Protein AF-R9KGN7-F1 (afdb_monomer_lite)

pLDDT: mean 87.22, std 10.75, range [56.34, 97.44]

Structure (mmCIF, N/CA/C/O backbone):
data_AF-R9KGN7-F1
#
_entry.id   AF-R9KGN7-F1
#
loop_
_atom_site.group_PDB
_atom_site.id
_atom_site.type_symbol
_atom_site.label_atom_id
_atom_site.label_alt_id
_atom_site.label_comp_id
_atom_site.label_asym_id
_atom_site.label_entity_id
_atom_site.label_seq_id
_atom_site.pdbx_PDB_ins_code
_atom_site.Cartn_x
_atom_site.Cartn_y
_atom_site.Cartn_z
_atom_site.occupancy
_atom_site.B_iso_or_equiv
_atom_site.auth_seq_id
_atom_site.auth_comp_id
_atom_site.auth_asym_id
_atom_site.auth_atom_id
_atom_site.pdbx_PDB_model_num
ATOM 1 N N . MET A 1 1 ? -4.116 -6.554 -18.433 1.00 79.12 1 MET A N 1
ATOM 2 C CA . MET A 1 1 ? -2.669 -6.712 -18.689 1.00 79.12 1 MET A CA 1
ATOM 3 C C . MET A 1 1 ? -1.781 -6.229 -17.535 1.00 79.12 1 MET A C 1
ATOM 5 O O . MET A 1 1 ? -1.274 -7.084 -16.830 1.00 79.12 1 MET A O 1
ATOM 9 N N . ILE A 1 2 ? -1.599 -4.922 -17.259 1.00 81.12 2 ILE A N 1
ATOM 10 C CA . ILE A 1 2 ? -0.688 -4.479 -16.163 1.00 81.12 2 ILE A CA 1
ATOM 11 C C . ILE A 1 2 ? -1.207 -4.886 -14.772 1.00 81.12 2 ILE A C 1
ATOM 13 O O . ILE A 1 2 ? -0.451 -5.404 -13.959 1.00 81.12 2 ILE A O 1
ATOM 17 N N . ARG A 1 3 ? -2.517 -4.755 -14.535 1.00 77.38 3 ARG A N 1
ATOM 18 C CA . ARG A 1 3 ? -3.172 -5.243 -13.311 1.00 77.38 3 ARG A CA 1
ATOM 19 C C . ARG A 1 3 ? -3.007 -6.751 -13.087 1.00 77.38 3 ARG A C 1
ATOM 21 O O . ARG A 1 3 ? -2.822 -7.197 -11.963 1.00 77.38 3 ARG A O 1
ATOM 28 N N . GLU A 1 4 ? -3.051 -7.545 -14.154 1.00 84.44 4 GLU A N 1
ATOM 29 C CA . GLU A 1 4 ? -2.847 -9.000 -14.070 1.00 84.44 4 GLU A CA 1
ATOM 30 C C . GLU A 1 4 ? -1.389 -9.332 -13.740 1.00 84.44 4 GLU A C 1
ATOM 32 O O . GLU A 1 4 ? -1.142 -10.223 -12.936 1.00 84.44 4 GLU A O 1
ATOM 37 N N . LEU A 1 5 ? -0.428 -8.578 -14.289 1.00 81.69 5 LEU A N 1
ATOM 38 C CA . LEU A 1 5 ? 0.985 -8.693 -13.916 1.00 81.69 5 LEU A CA 1
ATOM 39 C C . LEU A 1 5 ? 1.205 -8.363 -12.437 1.00 81.69 5 LEU A C 1
ATOM 41 O O . LEU A 1 5 ? 1.912 -9.104 -11.761 1.00 81.69 5 LEU A O 1
ATOM 45 N N . TYR A 1 6 ? 0.571 -7.302 -11.929 1.00 80.31 6 TYR A N 1
ATOM 46 C CA . TYR A 1 6 ? 0.609 -6.960 -10.506 1.00 80.31 6 TYR A CA 1
ATOM 47 C C . TYR A 1 6 ? 0.048 -8.094 -9.640 1.00 80.31 6 TYR A C 1
ATOM 49 O O . TYR A 1 6 ? 0.727 -8.565 -8.733 1.00 80.31 6 TYR A O 1
ATOM 57 N N . ASN A 1 7 ? -1.147 -8.597 -9.964 1.00 80.31 7 ASN A N 1
ATOM 58 C CA . ASN A 1 7 ? -1.774 -9.690 -9.218 1.00 80.31 7 ASN A CA 1
ATOM 59 C C . ASN A 1 7 ? -0.915 -10.962 -9.223 1.00 80.31 7 ASN A C 1
ATOM 61 O O . ASN A 1 7 ? -0.739 -11.584 -8.178 1.00 80.31 7 ASN A O 1
ATOM 65 N N . ASN A 1 8 ? -0.346 -11.326 -10.374 1.00 83.38 8 ASN A N 1
ATOM 66 C CA . ASN A 1 8 ? 0.542 -12.482 -10.489 1.00 83.38 8 ASN A CA 1
ATOM 67 C C . ASN A 1 8 ? 1.822 -12.293 -9.665 1.00 83.38 8 ASN A C 1
ATOM 69 O O . ASN A 1 8 ? 2.281 -13.233 -9.024 1.00 83.38 8 ASN A O 1
ATOM 73 N N . LEU A 1 9 ? 2.386 -11.082 -9.650 1.00 80.00 9 LEU A N 1
ATOM 74 C CA . LEU A 1 9 ? 3.576 -10.756 -8.867 1.00 80.00 9 LEU A CA 1
ATOM 75 C C . LEU A 1 9 ? 3.295 -10.816 -7.360 1.00 80.00 9 LEU A C 1
ATOM 77 O O . LEU A 1 9 ? 4.078 -11.408 -6.625 1.00 80.00 9 LEU A O 1
ATOM 81 N N . VAL A 1 10 ? 2.158 -10.282 -6.908 1.00 76.50 10 VAL A N 1
ATOM 82 C CA . VAL A 1 10 ? 1.718 -10.375 -5.506 1.00 76.50 10 VAL A CA 1
ATOM 83 C C . VAL A 1 10 ? 1.489 -11.831 -5.091 1.00 76.50 10 VAL A C 1
ATOM 85 O O . VAL A 1 10 ? 1.890 -12.214 -3.999 1.00 76.50 10 VAL A O 1
ATOM 88 N N . GLN A 1 11 ? 0.888 -12.655 -5.955 1.00 77.56 11 GLN A N 1
ATOM 89 C CA . GLN A 1 11 ? 0.661 -14.081 -5.683 1.00 77.56 11 GLN A CA 1
ATOM 90 C C . GLN A 1 11 ? 1.948 -14.916 -5.693 1.00 77.56 11 GLN A C 1
ATOM 92 O O . GLN A 1 11 ? 2.029 -15.905 -4.972 1.00 77.56 11 GLN A O 1
ATOM 97 N N . ALA A 1 12 ? 2.938 -14.542 -6.508 1.00 76.31 12 ALA A N 1
ATOM 98 C CA . ALA A 1 12 ? 4.225 -15.232 -6.600 1.00 76.31 12 ALA A CA 1
ATOM 99 C C . ALA A 1 12 ? 5.219 -14.812 -5.503 1.00 76.31 12 ALA A C 1
ATOM 101 O O . ALA A 1 12 ? 6.211 -15.500 -5.265 1.00 76.31 12 ALA A O 1
ATOM 102 N N . MET A 1 13 ? 4.989 -13.674 -4.847 1.00 72.00 13 MET A N 1
ATOM 103 C CA . MET A 1 13 ? 5.802 -13.223 -3.727 1.00 72.00 13 MET A CA 1
ATOM 104 C C . MET A 1 13 ? 5.345 -13.890 -2.423 1.00 72.00 13 MET A C 1
ATOM 106 O O . MET A 1 13 ? 4.394 -13.446 -1.788 1.00 72.00 13 MET A O 1
ATOM 110 N N . ASP A 1 14 ? 6.093 -14.896 -1.964 1.00 57.38 14 ASP A N 1
ATOM 111 C CA . ASP A 1 14 ? 5.835 -15.621 -0.703 1.00 57.38 14 ASP A CA 1
ATOM 112 C C . ASP A 1 14 ? 5.922 -14.753 0.574 1.00 57.38 14 ASP A C 1
ATOM 114 O O . ASP A 1 14 ? 5.576 -15.201 1.669 1.00 57.38 14 ASP A O 1
ATOM 118 N N . ALA A 1 15 ? 6.383 -13.502 0.477 1.00 56.34 15 ALA A N 1
ATOM 119 C CA . ALA A 1 15 ? 6.475 -12.595 1.614 1.00 56.34 15 ALA A CA 1
ATOM 120 C C . ALA A 1 15 ? 6.090 -11.159 1.234 1.00 56.34 15 ALA A C 1
ATOM 122 O O . ALA A 1 15 ? 6.483 -10.681 0.165 1.00 56.34 15 ALA A O 1
ATOM 123 N N . PRO A 1 16 ? 5.418 -10.415 2.140 1.00 58.03 16 PRO A N 1
ATOM 124 C CA . PRO A 1 16 ? 5.237 -8.985 1.954 1.00 58.03 16 PRO A CA 1
ATOM 125 C C . PRO A 1 16 ? 6.619 -8.341 1.863 1.00 58.03 16 PRO A C 1
ATOM 127 O O . PRO A 1 16 ? 7.443 -8.488 2.777 1.00 58.03 16 PRO A O 1
ATOM 130 N N . ASN A 1 17 ? 6.872 -7.667 0.737 1.00 65.88 17 ASN A N 1
ATOM 131 C CA . ASN A 1 17 ? 8.096 -6.908 0.513 1.00 65.88 17 ASN A CA 1
ATOM 132 C C . ASN A 1 17 ? 8.287 -5.876 1.649 1.00 65.88 17 ASN A C 1
ATOM 134 O O . ASN A 1 17 ? 7.347 -5.514 2.364 1.00 65.88 17 ASN A O 1
ATOM 138 N N . ALA A 1 18 ? 9.520 -5.408 1.855 1.00 64.12 18 ALA A N 1
ATOM 139 C CA . ALA A 1 18 ? 9.830 -4.473 2.941 1.00 64.12 18 ALA A CA 1
ATOM 140 C C . ALA A 1 18 ? 8.972 -3.187 2.896 1.00 64.12 18 ALA A C 1
ATOM 142 O O . ALA A 1 18 ? 8.659 -2.626 3.945 1.00 64.12 18 ALA A O 1
ATOM 143 N N . GLY A 1 19 ? 8.536 -2.763 1.701 1.00 66.44 19 GLY A N 1
ATOM 144 C CA . GLY A 1 19 ? 7.625 -1.630 1.514 1.00 66.44 19 GLY A CA 1
ATOM 145 C C . GLY A 1 19 ? 6.223 -1.881 2.077 1.00 66.44 19 GLY A C 1
ATOM 146 O O . GLY A 1 19 ? 5.705 -1.053 2.821 1.00 66.44 19 GLY A O 1
ATOM 147 N N . SER A 1 20 ? 5.648 -3.054 1.811 1.00 74.06 20 SER A N 1
ATOM 148 C CA . SER A 1 20 ? 4.328 -3.473 2.292 1.00 74.06 20 SER A CA 1
ATOM 149 C C . SER A 1 20 ? 4.292 -3.600 3.820 1.00 74.06 20 SER A C 1
ATOM 151 O O . SER A 1 20 ? 3.320 -3.196 4.459 1.00 74.06 20 SER A O 1
ATOM 153 N N . ARG A 1 21 ? 5.388 -4.068 4.442 1.00 80.38 21 ARG A N 1
ATOM 154 C CA . ARG A 1 21 ? 5.508 -4.092 5.914 1.00 80.38 21 ARG A CA 1
ATOM 155 C C . ARG A 1 21 ? 5.527 -2.693 6.516 1.00 80.38 21 ARG A C 1
ATOM 157 O O . ARG A 1 21 ? 4.753 -2.430 7.429 1.00 80.38 21 ARG A O 1
ATOM 164 N N . LYS A 1 22 ? 6.354 -1.797 5.975 1.00 86.44 22 LYS A N 1
ATOM 165 C CA . LYS A 1 22 ? 6.449 -0.418 6.463 1.00 86.44 22 LYS A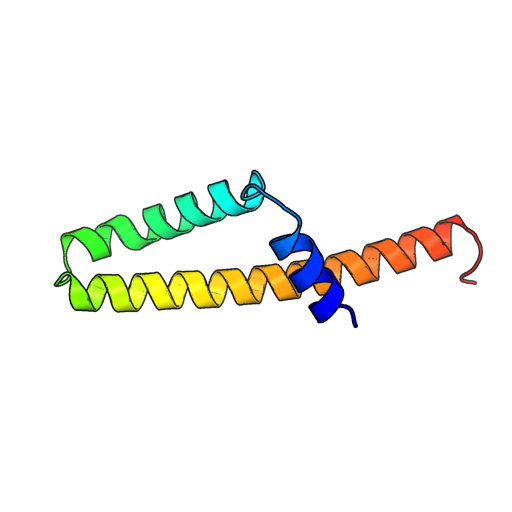 CA 1
ATOM 166 C C . L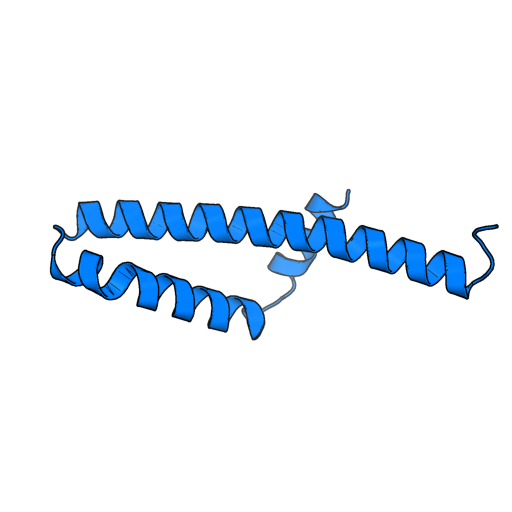YS A 1 22 ? 5.120 0.328 6.310 1.00 86.44 22 LYS A C 1
ATOM 168 O O . LYS A 1 22 ? 4.669 0.968 7.250 1.00 86.44 22 LYS A O 1
ATOM 173 N N . MET A 1 23 ? 4.451 0.177 5.166 1.00 87.94 23 MET A N 1
ATOM 174 C CA . MET A 1 23 ? 3.124 0.759 4.939 1.00 87.94 23 MET A CA 1
ATOM 175 C C . MET A 1 23 ? 2.099 0.239 5.953 1.00 87.94 23 MET A C 1
ATOM 177 O O . MET A 1 23 ? 1.310 1.008 6.494 1.00 87.94 23 MET A O 1
ATOM 181 N N . LYS A 1 24 ? 2.129 -1.064 6.256 1.00 89.38 24 LYS A N 1
ATOM 182 C CA . LYS A 1 24 ? 1.257 -1.654 7.275 1.00 89.38 24 LYS A CA 1
ATOM 183 C C . LYS A 1 24 ? 1.513 -1.070 8.664 1.00 89.38 24 LYS A C 1
ATOM 185 O O . LYS A 1 24 ? 0.554 -0.773 9.368 1.00 89.38 24 LYS A O 1
ATOM 190 N N . GLU A 1 25 ? 2.773 -0.909 9.050 1.00 92.62 25 GLU A N 1
ATOM 191 C CA . GLU A 1 25 ? 3.151 -0.285 10.322 1.00 92.62 25 GLU A CA 1
ATOM 192 C C . GLU A 1 25 ? 2.671 1.169 10.396 1.00 92.62 25 GLU A C 1
ATOM 194 O O . GLU A 1 25 ? 2.056 1.550 11.387 1.00 92.62 25 GLU A O 1
ATOM 199 N N . GLU A 1 26 ? 2.858 1.954 9.333 1.00 94.06 26 GLU A N 1
ATOM 200 C CA . GLU A 1 26 ? 2.385 3.343 9.260 1.00 94.06 26 GLU A CA 1
ATOM 201 C C . GLU A 1 26 ? 0.856 3.444 9.380 1.00 94.06 26 GLU A C 1
ATOM 203 O O . GLU A 1 26 ? 0.357 4.276 10.135 1.00 94.06 26 GLU A O 1
ATOM 208 N N . ILE A 1 27 ? 0.099 2.565 8.711 1.00 94.56 27 ILE A N 1
ATOM 209 C CA . ILE A 1 27 ? -1.370 2.524 8.826 1.00 94.56 27 ILE A CA 1
ATOM 210 C C . ILE A 1 27 ? -1.803 2.193 10.256 1.00 94.56 27 ILE A C 1
ATOM 212 O O . ILE A 1 27 ? -2.730 2.813 10.772 1.00 94.56 27 ILE A O 1
ATOM 216 N N . LEU A 1 28 ? -1.15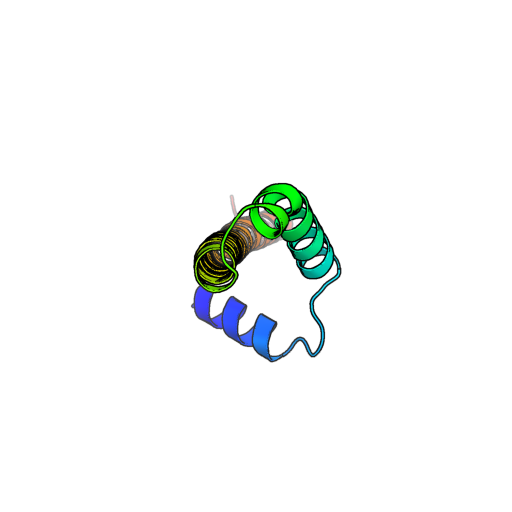2 1.227 10.906 1.00 95.25 28 LEU A N 1
ATOM 217 C CA . LEU A 1 28 ? -1.489 0.860 12.283 1.00 95.25 28 LEU A CA 1
ATOM 218 C C . LEU A 1 28 ? -1.138 1.979 13.270 1.00 95.25 28 LEU A C 1
ATOM 220 O O . LEU A 1 28 ? -1.938 2.257 14.157 1.00 95.25 28 LEU A O 1
ATOM 224 N N . LEU A 1 29 ? -0.006 2.663 13.079 1.00 96.38 29 LEU A N 1
ATOM 225 C CA . LEU A 1 29 ? 0.369 3.838 13.871 1.00 96.38 29 LEU A CA 1
ATOM 226 C C . LEU A 1 29 ? -0.649 4.975 13.718 1.00 96.38 29 LEU A C 1
ATOM 228 O O . LEU A 1 29 ? -1.043 5.584 14.707 1.00 96.38 29 LEU A O 1
ATOM 232 N N . LEU A 1 30 ? -1.126 5.234 12.496 1.00 95.75 30 LEU A N 1
ATOM 233 C CA . LEU A 1 30 ? -2.155 6.248 12.239 1.00 95.75 30 LEU A CA 1
ATOM 234 C C . LEU A 1 30 ? -3.498 5.930 12.909 1.00 95.75 30 LEU A C 1
ATOM 236 O O . LEU A 1 30 ? -4.272 6.843 13.186 1.00 95.75 30 LEU A O 1
ATOM 240 N N . LEU A 1 31 ? -3.784 4.651 13.158 1.00 95.88 31 LEU A N 1
ATOM 241 C CA . LEU A 1 31 ? -5.039 4.189 13.747 1.00 95.88 31 LEU A CA 1
ATOM 242 C C . LEU A 1 31 ? -4.925 3.857 15.244 1.00 95.88 31 LEU A C 1
ATOM 244 O O . LEU A 1 31 ? -5.904 3.394 15.827 1.00 95.88 31 LEU A O 1
ATOM 248 N N . GLU A 1 32 ? -3.772 4.094 15.879 1.00 96.50 32 GLU A N 1
ATOM 249 C CA . GLU A 1 32 ? -3.515 3.709 17.275 1.00 96.50 32 GLU A CA 1
ATOM 250 C C . GLU A 1 32 ? -4.480 4.392 18.263 1.00 96.50 32 GLU A C 1
ATOM 252 O O . GLU A 1 32 ? -4.956 3.769 19.215 1.00 96.50 32 GLU A O 1
ATOM 257 N N . GLU A 1 33 ? -4.808 5.671 18.047 1.00 95.12 33 GLU A N 1
ATOM 258 C CA . GLU A 1 33 ? -5.766 6.385 18.904 1.00 95.12 33 GLU A CA 1
ATOM 259 C C . GLU A 1 33 ? -7.188 5.820 18.749 1.00 95.12 33 GLU A C 1
ATOM 261 O O . GLU A 1 33 ? -7.890 5.597 19.741 1.00 95.12 33 GLU A O 1
ATOM 266 N N . GLU A 1 34 ? -7.588 5.527 17.512 1.00 95.38 34 GLU A N 1
ATOM 267 C CA . GLU A 1 34 ? -8.902 4.970 17.189 1.00 95.38 34 GLU A CA 1
ATOM 268 C C . GLU A 1 34 ? -9.062 3.548 17.739 1.00 95.38 34 GLU A C 1
ATOM 270 O O . GLU A 1 34 ? -10.130 3.201 18.240 1.00 95.38 34 GLU A O 1
ATOM 275 N N . GLU A 1 35 ? -7.993 2.744 17.736 1.00 95.44 35 GLU A N 1
ATOM 276 C CA . GLU A 1 35 ? -7.970 1.412 18.356 1.00 95.44 35 GLU A CA 1
ATOM 277 C C . GLU A 1 35 ? -8.288 1.468 19.852 1.00 95.44 35 GLU A C 1
ATOM 279 O O . GLU A 1 35 ? -8.997 0.610 20.380 1.00 95.44 35 GLU A O 1
ATOM 284 N N . ARG A 1 36 ? -7.786 2.497 20.545 1.00 95.25 36 ARG A N 1
ATOM 285 C CA . ARG A 1 36 ? -8.000 2.677 21.987 1.00 95.25 36 ARG A CA 1
ATOM 286 C C . ARG A 1 36 ? -9.383 3.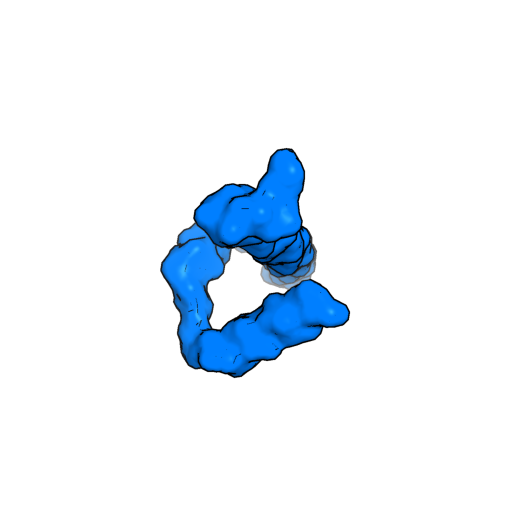229 22.320 1.00 95.25 36 ARG A C 1
ATOM 288 O O . ARG A 1 36 ? -9.884 2.962 23.412 1.00 95.25 36 ARG A O 1
ATOM 295 N N . ARG A 1 37 ? -9.974 4.034 21.432 1.00 96.81 37 ARG A N 1
ATOM 296 C CA . ARG A 1 37 ? -11.227 4.765 21.692 1.00 96.81 37 ARG A CA 1
ATOM 297 C C . ARG A 1 37 ? -12.479 4.066 21.179 1.00 96.81 37 ARG A C 1
ATOM 299 O O . ARG A 1 37 ? -13.535 4.231 21.790 1.00 96.81 37 ARG A O 1
ATOM 306 N N . LEU A 1 38 ? -12.398 3.350 20.062 1.00 96.06 38 LEU A N 1
ATOM 307 C CA . LEU A 1 38 ? -13.577 2.807 19.393 1.00 96.06 38 LEU A CA 1
ATOM 308 C C . LEU A 1 38 ? -13.928 1.397 19.883 1.00 96.06 38 LEU A C 1
ATOM 310 O O . LEU A 1 38 ? -13.047 0.602 20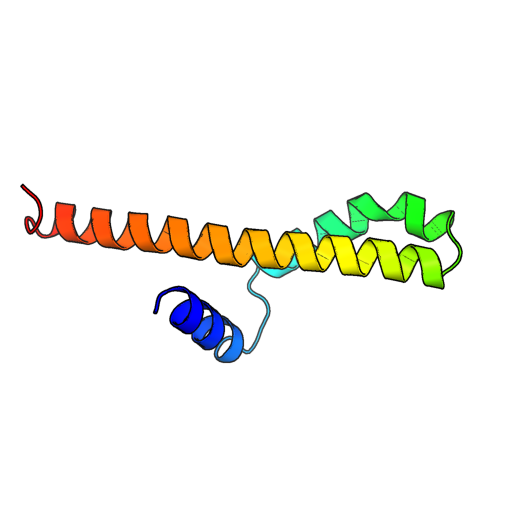.221 1.00 96.06 38 LEU A O 1
ATOM 314 N N . PRO A 1 39 ? -15.219 1.020 19.852 1.00 97.44 39 PRO A N 1
ATOM 315 C CA . PRO A 1 39 ? -15.607 -0.376 19.958 1.00 97.44 39 PRO A CA 1
ATOM 316 C C . PRO A 1 39 ? -14.901 -1.200 18.881 1.00 97.44 39 PRO A C 1
ATOM 318 O O . PRO A 1 39 ? -14.827 -0.796 17.720 1.00 97.44 39 PRO A O 1
ATOM 321 N N . ARG A 1 40 ? -14.448 -2.403 19.247 1.00 94.31 40 ARG A N 1
ATOM 322 C CA . ARG A 1 40 ? -13.645 -3.277 18.377 1.00 94.31 40 ARG A CA 1
ATOM 323 C C . ARG A 1 40 ? -14.177 -3.394 16.944 1.00 94.31 40 ARG A C 1
ATOM 325 O O . ARG A 1 40 ? -13.410 -3.286 15.999 1.00 94.31 40 ARG A O 1
ATOM 332 N N . ARG A 1 41 ? -15.488 -3.588 16.783 1.00 96.31 41 ARG A N 1
ATOM 333 C CA . ARG A 1 41 ? -16.123 -3.756 15.467 1.00 96.31 41 ARG A CA 1
ATOM 334 C C . ARG A 1 41 ? -16.034 -2.495 14.599 1.00 96.31 41 ARG A C 1
ATOM 336 O O . ARG A 1 41 ? -15.915 -2.597 13.382 1.00 96.31 41 ARG A O 1
ATOM 343 N N . GLU A 1 42 ? -16.121 -1.319 15.211 1.00 96.31 42 GLU A N 1
ATOM 344 C CA . GLU A 1 42 ? -16.001 -0.042 14.505 1.00 96.31 42 GLU A CA 1
ATOM 345 C C . GLU A 1 42 ? -14.551 0.203 14.094 1.00 96.31 42 GLU A C 1
ATOM 347 O O . GLU A 1 42 ? -14.298 0.493 12.925 1.00 96.31 42 GLU A O 1
ATOM 352 N N . TYR A 1 43 ? -13.601 -0.029 15.008 1.00 96.81 43 TYR A N 1
ATOM 353 C CA . TYR A 1 43 ? -12.169 0.016 14.702 1.00 96.81 43 TYR A CA 1
ATOM 354 C C . TYR A 1 43 ? -11.793 -0.929 13.553 1.00 96.81 43 TYR A C 1
ATOM 356 O O . TYR A 1 43 ? -11.156 -0.503 12.593 1.00 96.81 43 TYR A O 1
ATOM 364 N N . GLU A 1 44 ? -12.229 -2.193 13.609 1.00 96.06 44 GLU A N 1
ATOM 365 C CA . GLU A 1 44 ? -11.989 -3.172 12.543 1.00 96.06 44 GLU A CA 1
ATOM 366 C C . GLU A 1 44 ? -12.515 -2.653 11.195 1.00 96.06 44 GLU A C 1
ATOM 368 O O . GLU A 1 44 ? -11.811 -2.726 10.191 1.00 96.06 44 GLU A O 1
ATOM 373 N N . GLY A 1 45 ? -13.690 -2.014 11.180 1.00 96.69 45 GLY A N 1
ATOM 374 C CA . GLY A 1 45 ? -14.241 -1.388 9.979 1.00 96.69 45 GLY A CA 1
ATOM 375 C C . GLY A 1 45 ? -13.406 -0.223 9.427 1.00 96.69 45 GLY A C 1
ATOM 376 O O . GLY A 1 45 ? -13.279 -0.092 8.208 1.00 96.69 45 GLY A O 1
ATOM 377 N N . TYR A 1 46 ? -12.832 0.626 10.284 1.00 94.38 46 TYR A N 1
ATOM 378 C CA . TYR A 1 46 ? -11.923 1.700 9.855 1.00 94.38 46 TYR A CA 1
ATOM 379 C C . TYR A 1 46 ? -10.596 1.149 9.342 1.00 94.38 46 TYR A C 1
ATOM 381 O O . TYR A 1 46 ? -10.139 1.537 8.264 1.00 94.38 46 TYR A O 1
ATOM 389 N N . ARG A 1 47 ? -10.014 0.204 10.079 1.00 95.62 47 ARG A N 1
ATOM 390 C CA . ARG A 1 47 ? -8.768 -0.470 9.726 1.00 95.62 47 ARG A CA 1
ATOM 391 C C . ARG A 1 47 ? -8.871 -1.154 8.366 1.00 95.62 47 ARG A C 1
ATOM 393 O O . ARG A 1 47 ? -8.004 -0.962 7.518 1.00 95.62 47 ARG A O 1
ATOM 400 N N . ASP A 1 48 ? -9.941 -1.905 8.129 1.00 95.94 48 ASP A N 1
ATOM 401 C CA . ASP A 1 48 ? -10.123 -2.641 6.878 1.00 95.94 48 ASP A CA 1
ATOM 402 C C . ASP A 1 48 ? -10.291 -1.686 5.684 1.00 95.94 48 ASP A C 1
ATOM 404 O O . ASP A 1 48 ? -9.705 -1.909 4.625 1.00 95.94 48 ASP A O 1
ATOM 408 N N . LYS A 1 49 ? -11.006 -0.564 5.859 1.00 96.50 49 LYS A N 1
ATOM 409 C CA . LYS A 1 49 ? -11.091 0.494 4.835 1.00 96.50 49 LYS A CA 1
ATOM 410 C C . LYS A 1 49 ? -9.734 1.137 4.552 1.00 96.50 49 LYS A C 1
ATOM 412 O O . LYS A 1 49 ? -9.416 1.363 3.388 1.00 96.50 49 LYS A O 1
ATOM 417 N N . ALA A 1 50 ? -8.939 1.420 5.585 1.00 95.50 50 ALA A N 1
ATOM 418 C CA . ALA A 1 50 ? -7.604 1.991 5.421 1.00 95.50 50 ALA A CA 1
ATOM 419 C C . ALA A 1 50 ? -6.689 1.050 4.623 1.00 95.50 50 ALA A C 1
ATOM 421 O O . ALA A 1 50 ? -6.045 1.483 3.668 1.00 95.50 50 ALA A O 1
ATOM 422 N N . PHE A 1 51 ? -6.701 -0.248 4.941 1.00 93.12 51 PHE A N 1
ATOM 423 C CA . PHE A 1 51 ? -5.953 -1.244 4.175 1.00 93.12 51 PHE A CA 1
ATOM 424 C C . PHE A 1 51 ? -6.456 -1.393 2.738 1.00 93.12 51 PHE A C 1
ATOM 426 O O . PHE A 1 51 ? -5.636 -1.483 1.831 1.00 93.12 51 PHE A O 1
ATOM 433 N N . LEU A 1 52 ? -7.770 -1.348 2.497 1.00 93.38 52 LEU A N 1
ATOM 434 C CA . LEU A 1 52 ? -8.324 -1.374 1.138 1.00 93.38 52 LEU A CA 1
ATOM 435 C C . LEU A 1 52 ? -7.842 -0.188 0.293 1.00 93.38 52 LEU A C 1
ATOM 437 O O . LEU A 1 52 ? -7.441 -0.373 -0.856 1.00 93.38 52 LEU A O 1
ATOM 441 N N . VAL A 1 53 ? -7.856 1.023 0.858 1.00 94.25 53 VAL A N 1
ATOM 442 C CA . VAL A 1 53 ? -7.344 2.224 0.178 1.00 94.25 53 VAL A CA 1
ATOM 443 C C . VAL A 1 53 ? -5.848 2.087 -0.102 1.00 94.25 53 VAL A C 1
ATOM 445 O O . VAL A 1 53 ? -5.409 2.382 -1.212 1.00 94.25 53 VAL A O 1
ATOM 448 N N . ALA A 1 54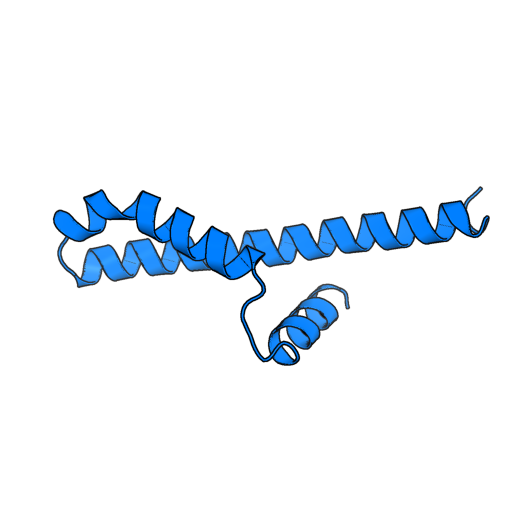 ? -5.074 1.601 0.868 1.00 91.12 54 ALA A N 1
ATOM 449 C CA . ALA A 1 54 ? -3.641 1.388 0.706 1.00 91.12 54 ALA A CA 1
ATOM 450 C C . ALA A 1 54 ? -3.322 0.365 -0.395 1.00 91.12 54 ALA A C 1
ATOM 452 O O . ALA A 1 54 ? -2.480 0.634 -1.246 1.00 91.12 54 ALA A O 1
ATOM 453 N N . SER A 1 55 ? -4.041 -0.760 -0.445 1.00 87.69 55 SER A N 1
ATOM 454 C CA . SER A 1 55 ? -3.892 -1.754 -1.515 1.00 87.69 55 SER A CA 1
ATOM 455 C C . SER A 1 55 ? -4.235 -1.182 -2.893 1.00 87.69 55 SER A C 1
ATOM 457 O O . SER A 1 55 ? -3.523 -1.448 -3.858 1.00 87.69 55 SER A O 1
ATOM 459 N N . ALA A 1 56 ? -5.281 -0.357 -3.000 1.00 89.75 56 ALA A N 1
ATOM 460 C CA . ALA A 1 56 ? -5.615 0.311 -4.259 1.00 89.75 56 ALA A CA 1
ATOM 461 C C . ALA A 1 56 ? -4.529 1.315 -4.692 1.00 89.75 56 ALA A C 1
ATOM 463 O O . ALA A 1 56 ? -4.202 1.405 -5.876 1.00 89.75 56 ALA A O 1
ATOM 464 N N . ALA A 1 57 ? -3.949 2.052 -3.739 1.00 90.62 57 ALA A N 1
ATOM 465 C CA . ALA A 1 57 ? -2.847 2.972 -4.004 1.00 90.62 57 ALA A CA 1
ATOM 466 C C . ALA A 1 57 ? -1.563 2.234 -4.423 1.00 90.62 57 ALA A C 1
ATOM 468 O O . ALA A 1 57 ? -0.866 2.698 -5.324 1.00 90.62 57 ALA A O 1
ATOM 469 N N . GLU A 1 58 ? -1.268 1.081 -3.816 1.00 87.94 58 GLU A N 1
ATOM 470 C CA . GLU A 1 58 ? -0.128 0.232 -4.180 1.00 87.94 58 GLU A CA 1
ATOM 471 C C . GLU A 1 58 ? -0.262 -0.308 -5.611 1.00 87.94 58 GLU A C 1
ATOM 473 O O . GLU A 1 58 ? 0.677 -0.185 -6.399 1.00 87.94 58 GLU A O 1
ATOM 478 N N . GLU A 1 59 ? -1.441 -0.821 -5.982 1.00 87.69 59 GLU A N 1
ATOM 479 C CA . GLU A 1 59 ? -1.736 -1.276 -7.348 1.00 87.69 59 GLU A CA 1
ATOM 480 C C . GLU A 1 59 ? -1.540 -0.139 -8.368 1.00 87.69 59 GLU A C 1
ATOM 482 O O . GLU A 1 59 ? -0.861 -0.308 -9.385 1.00 87.69 59 GLU A O 1
ATOM 487 N N . TYR A 1 60 ? -2.082 1.049 -8.077 1.00 90.56 60 TYR A N 1
ATOM 488 C CA . TYR A 1 60 ? -1.945 2.215 -8.952 1.00 90.56 60 TYR A CA 1
ATOM 489 C C . TYR A 1 60 ? -0.488 2.692 -9.069 1.00 90.56 60 TYR A C 1
ATOM 491 O O . TYR A 1 60 ? -0.012 3.001 -10.165 1.00 90.56 60 TYR A O 1
ATOM 499 N N . GLY A 1 61 ? 0.241 2.727 -7.950 1.00 90.44 61 GLY A N 1
ATOM 500 C CA . GLY A 1 61 ? 1.658 3.080 -7.916 1.00 90.44 61 GLY A CA 1
ATOM 501 C C . GLY A 1 61 ? 2.515 2.111 -8.729 1.00 90.44 61 GLY A C 1
ATOM 502 O O . GLY A 1 61 ? 3.396 2.546 -9.474 1.00 90.44 61 GLY A O 1
ATOM 503 N N . PHE A 1 62 ? 2.213 0.811 -8.658 1.00 89.44 62 PHE A N 1
ATOM 504 C CA . PHE A 1 62 ? 2.850 -0.199 -9.497 1.00 89.44 62 PHE A CA 1
ATOM 505 C C . PHE A 1 62 ? 2.569 0.038 -10.983 1.00 89.44 62 PHE A C 1
ATOM 507 O O . PHE A 1 62 ? 3.505 0.031 -11.779 1.00 89.44 62 PHE A O 1
ATOM 514 N N . GLU A 1 63 ? 1.314 0.285 -11.377 1.00 91.00 63 GLU A N 1
ATOM 515 C CA . GLU A 1 63 ? 0.968 0.534 -12.782 1.00 91.00 63 GLU A CA 1
ATOM 516 C C . GLU A 1 63 ? 1.730 1.737 -13.350 1.00 91.00 63 GLU A C 1
ATOM 518 O O . GLU A 1 63 ? 2.299 1.666 -14.445 1.00 91.00 63 GLU A O 1
ATOM 523 N N . LEU A 1 64 ? 1.770 2.835 -12.595 1.00 93.19 64 LEU A N 1
ATOM 524 C CA . LEU A 1 64 ? 2.462 4.049 -13.002 1.00 93.19 64 LEU A CA 1
ATOM 525 C C . LEU A 1 64 ? 3.982 3.831 -13.077 1.00 93.19 64 LEU A C 1
ATOM 527 O O . LEU A 1 64 ? 4.606 4.177 -14.082 1.00 93.19 64 LEU A O 1
ATOM 531 N N . GLY A 1 65 ? 4.567 3.206 -12.052 1.00 91.69 65 GLY A N 1
ATOM 532 C CA . GLY A 1 65 ? 5.990 2.869 -12.014 1.00 91.69 65 GLY A CA 1
ATOM 533 C C . GLY A 1 65 ? 6.400 1.935 -13.153 1.00 91.69 65 GLY A C 1
ATOM 534 O O . GLY A 1 65 ? 7.418 2.166 -13.803 1.00 91.69 65 GLY A O 1
ATOM 535 N N . PHE A 1 66 ? 5.574 0.934 -13.462 1.00 91.19 66 PHE A N 1
ATOM 536 C CA . PHE A 1 66 ? 5.801 0.012 -14.571 1.00 91.19 66 PHE A CA 1
ATOM 537 C C . PHE A 1 66 ? 5.808 0.741 -15.918 1.00 91.19 66 PHE A C 1
ATOM 539 O O . PHE A 1 66 ? 6.713 0.539 -16.727 1.00 91.19 66 PHE A O 1
ATOM 546 N N . ARG A 1 67 ? 4.844 1.642 -16.153 1.00 91.44 67 ARG A N 1
ATOM 547 C CA . ARG A 1 67 ? 4.807 2.465 -17.374 1.00 91.44 67 ARG A CA 1
ATOM 548 C C . ARG A 1 67 ? 6.058 3.326 -17.520 1.00 91.44 67 ARG A C 1
ATOM 550 O O . ARG A 1 67 ? 6.617 3.389 -18.614 1.00 91.44 67 ARG A O 1
ATOM 557 N N . TYR A 1 68 ? 6.508 3.961 -16.439 1.00 94.00 68 TYR A N 1
ATOM 558 C CA . TYR A 1 68 ? 7.738 4.751 -16.465 1.00 94.00 68 TYR A CA 1
ATOM 559 C C . TYR A 1 68 ? 8.974 3.894 -16.728 1.00 94.00 68 TYR A C 1
ATOM 561 O O . TYR A 1 68 ? 9.805 4.285 -17.542 1.00 94.00 68 TYR A O 1
ATOM 569 N N . ALA A 1 69 ? 9.077 2.719 -16.107 1.00 93.25 69 ALA A N 1
ATOM 570 C CA . ALA A 1 69 ? 10.191 1.806 -16.332 1.00 93.25 69 ALA A CA 1
ATOM 571 C C . ALA A 1 69 ? 10.258 1.336 -17.793 1.00 93.25 69 ALA A C 1
ATOM 573 O O . ALA A 1 69 ? 11.321 1.396 -18.402 1.00 93.25 69 ALA A O 1
ATOM 574 N N . VAL A 1 70 ? 9.127 0.930 -18.383 1.00 91.38 70 VAL A N 1
ATOM 575 C CA . VAL A 1 70 ? 9.060 0.532 -19.801 1.00 91.38 70 VAL A CA 1
ATOM 576 C C . VAL A 1 70 ? 9.479 1.676 -20.717 1.00 91.38 70 VAL A C 1
ATOM 578 O O . VAL A 1 70 ? 10.283 1.468 -21.622 1.00 91.38 70 VAL A O 1
ATOM 581 N N . ARG A 1 71 ? 8.982 2.889 -20.459 1.00 92.44 71 ARG A N 1
ATOM 582 C CA . ARG A 1 71 ? 9.369 4.069 -21.232 1.00 92.44 71 ARG A CA 1
ATOM 583 C C . ARG A 1 71 ? 10.871 4.344 -21.132 1.00 92.44 71 ARG A C 1
ATOM 585 O O . ARG A 1 71 ? 11.512 4.515 -22.160 1.00 92.44 71 ARG A O 1
ATOM 592 N N . LEU A 1 72 ? 11.427 4.328 -19.921 1.00 94.31 72 LEU A N 1
ATOM 593 C CA . LEU A 1 72 ? 12.855 4.549 -19.691 1.00 94.31 72 LEU A CA 1
ATOM 594 C C . LEU A 1 72 ? 13.712 3.502 -20.416 1.00 94.31 72 LEU A C 1
ATOM 596 O O . LEU A 1 72 ? 14.714 3.848 -21.030 1.00 94.31 72 LEU A O 1
ATOM 600 N N . MET A 1 73 ? 13.306 2.229 -20.391 1.00 94.38 73 MET A N 1
ATOM 601 C CA . MET A 1 73 ? 14.008 1.165 -21.116 1.00 94.38 73 MET A CA 1
ATOM 602 C C . MET A 1 73 ? 13.996 1.397 -22.630 1.00 94.38 73 MET A C 1
ATOM 604 O O . MET A 1 73 ? 15.039 1.258 -23.263 1.00 94.38 73 MET A O 1
ATOM 608 N N . ALA A 1 74 ? 12.854 1.786 -23.200 1.00 93.69 74 ALA A N 1
ATOM 609 C CA . ALA A 1 74 ? 12.743 2.082 -24.626 1.00 93.69 74 ALA A CA 1
ATOM 610 C C . ALA A 1 74 ? 13.568 3.321 -25.035 1.00 93.69 74 ALA A C 1
ATOM 612 O O . ALA A 1 74 ? 14.213 3.306 -26.082 1.00 93.69 74 ALA A O 1
ATOM 613 N N . GLU A 1 75 ? 13.620 4.357 -24.188 1.00 93.06 75 GLU A N 1
ATOM 614 C CA . GLU A 1 75 ? 14.498 5.523 -24.377 1.00 93.06 75 GLU A CA 1
ATOM 615 C C . GLU A 1 75 ? 15.981 5.107 -24.356 1.00 93.06 75 GLU A C 1
ATOM 617 O O . GLU A 1 75 ? 16.746 5.486 -25.241 1.00 93.06 75 GLU A O 1
ATOM 622 N N . CYS A 1 76 ? 16.394 4.264 -23.403 1.00 93.56 76 CYS A N 1
ATOM 623 C CA . CYS A 1 76 ? 17.768 3.754 -23.336 1.00 93.56 76 CYS A CA 1
ATOM 624 C C . CYS A 1 76 ? 18.137 2.825 -24.503 1.00 93.56 76 CYS A C 1
ATOM 626 O O . CYS A 1 76 ? 19.300 2.786 -24.902 1.00 93.56 76 CYS A O 1
ATOM 628 N N . ALA A 1 77 ? 17.175 2.071 -25.037 1.00 92.06 77 ALA A N 1
ATOM 629 C CA . ALA A 1 77 ? 17.375 1.183 -26.180 1.00 92.06 77 ALA A CA 1
ATOM 630 C C . ALA A 1 77 ? 17.401 1.929 -27.530 1.00 92.06 77 ALA A C 1
ATOM 632 O O . ALA A 1 77 ? 17.721 1.322 -28.551 1.00 92.06 77 ALA A O 1
ATOM 633 N N . GLY A 1 78 ? 17.083 3.230 -27.551 1.00 86.88 78 GLY A N 1
ATOM 634 C CA . GLY A 1 78 ? 16.941 4.008 -28.786 1.00 86.88 78 GLY A CA 1
ATOM 635 C C . GLY A 1 78 ? 15.703 3.628 -29.606 1.00 86.88 78 GLY A C 1
ATOM 636 O O . GLY A 1 78 ? 15.649 3.901 -30.803 1.00 86.88 78 GLY A O 1
ATOM 637 N N . GLU A 1 79 ? 14.721 2.974 -28.978 1.00 77.19 79 GLU A N 1
ATOM 638 C CA . GLU A 1 79 ? 13.457 2.547 -29.596 1.00 77.19 79 GLU A CA 1
ATOM 639 C C . GLU A 1 79 ? 12.368 3.634 -29.526 1.00 77.19 79 GLU A C 1
ATOM 641 O O . GLU A 1 79 ? 11.305 3.497 -30.135 1.00 77.19 79 GLU A O 1
ATOM 646 N N . LEU A 1 80 ? 12.632 4.729 -28.807 1.00 61.69 80 LEU A N 1
ATOM 647 C CA . LEU A 1 80 ? 11.840 5.959 -28.818 1.00 61.69 80 LEU A CA 1
ATOM 648 C C . LEU A 1 80 ? 12.660 7.089 -29.472 1.00 61.69 80 LEU A C 1
ATOM 650 O O . LEU A 1 80 ? 13.855 7.183 -29.187 1.00 61.69 80 LEU A O 1
ATOM 654 N N . PRO A 1 81 ? 12.050 7.908 -30.356 1.00 59.34 81 PRO A N 1
ATOM 655 C CA . PRO A 1 81 ? 12.724 9.035 -31.001 1.00 59.34 81 PRO A CA 1
ATOM 656 C C . PRO A 1 81 ? 13.114 10.145 -30.019 1.00 59.34 81 PRO A C 1
ATOM 658 O O . PRO A 1 81 ? 12.392 10.334 -29.010 1.00 59.34 81 PRO A O 1
#

Sequence (81 aa):
MIRELYNNLVQAMDAPNAGSRKMKEEILLLLEEEERRLPRREYEGYRDKAFLVASAAEEYGFELGFRYAVRLMAECAGELP

Secondary structure (DSSP, 8-state):
-HHHHHHHHHHH-SS--HHHHHHHHHHHHHTHHHHHHS-HHHHHHHHHHHHHHHHHHHHHHHHHHHHHHHHHHHHHTT---

Radius of gyration: 17.49 Å; chains: 1; bounding box: 34×25×53 Å

Foldseek 3Di:
DLLVVVVVVVVPPPDDDPVSVVLLVVLCVVCVVVCVPDDPVVSVVVSVVSVVVVVVVVSVVSSVVVVVVVVVVCVVVVVDD